Protein AF-J3EDZ6-F1 (afdb_monomer_lite)

Secondary structure (DSSP, 8-state):
--PPPPPPP---TTSHHHHHHHHHHHHHHHHHHHHHHHHHH--THHHHHHHHHHHHHHHHHHHHHHHHHHHHTT-

Radius of gyration: 18.91 Å; chains: 1; bounding box: 66×12×41 Å

pLDDT: mean 84.06, std 15.35, range [48.69, 97.5]

Foldseek 3Di:
DDPPDPDDPPPPPLCPLLVVLVVLLVVLVVVLVVLQVVLVVDDDPVSVVSVVVSVVSVVVSVVSVVVNVVSVVPD

Structure (mmCIF, N/CA/C/O backbone):
data_AF-J3EDZ6-F1
#
_entry.id   AF-J3EDZ6-F1
#
loop_
_atom_site.group_PDB
_atom_site.id
_atom_site.type_symbol
_atom_site.label_atom_id
_atom_site.label_alt_id
_atom_site.label_comp_id
_atom_site.label_asym_id
_atom_site.label_entity_id
_atom_site.label_seq_id
_atom_site.pdbx_PDB_ins_code
_atom_site.Cartn_x
_atom_site.Cartn_y
_atom_site.Cartn_z
_atom_site.occupancy
_atom_site.B_iso_or_equiv
_atom_site.auth_seq_id
_atom_site.auth_comp_id
_atom_site.auth_asym_id
_atom_site.auth_atom_id
_atom_site.pdbx_PDB_model_num
ATOM 1 N N . MET A 1 1 ? 52.669 -1.492 -4.728 1.00 50.53 1 MET A N 1
ATOM 2 C CA . MET A 1 1 ? 51.462 -1.927 -5.465 1.00 50.53 1 MET A CA 1
ATOM 3 C C . MET A 1 1 ? 50.326 -1.004 -5.071 1.00 50.53 1 MET A C 1
ATOM 5 O O . MET A 1 1 ? 49.917 -1.031 -3.920 1.00 50.53 1 MET A O 1
ATOM 9 N N . ILE A 1 2 ? 49.897 -0.123 -5.975 1.00 54.91 2 ILE A N 1
ATOM 10 C CA . ILE A 1 2 ? 48.775 0.792 -5.737 1.00 54.91 2 ILE A CA 1
ATOM 11 C C . ILE A 1 2 ? 47.528 0.025 -6.175 1.00 54.91 2 ILE A C 1
ATOM 13 O O . ILE A 1 2 ? 47.408 -0.328 -7.346 1.00 54.91 2 ILE A O 1
ATOM 17 N N . LYS A 1 3 ? 46.669 -0.344 -5.224 1.00 55.66 3 LYS A N 1
ATOM 18 C CA . LYS A 1 3 ? 45.405 -1.027 -5.517 1.00 55.66 3 LYS A CA 1
ATOM 19 C C . LYS A 1 3 ? 44.524 -0.039 -6.297 1.00 55.66 3 LYS A C 1
ATOM 21 O O . LYS A 1 3 ? 44.326 1.061 -5.782 1.00 55.66 3 LYS A O 1
ATOM 26 N N . PRO A 1 4 ? 44.027 -0.371 -7.502 1.00 60.59 4 PRO A N 1
ATOM 27 C CA . PRO A 1 4 ? 43.093 0.508 -8.185 1.00 60.59 4 PRO A CA 1
ATOM 28 C C . PRO A 1 4 ? 41.844 0.645 -7.311 1.00 60.59 4 PRO A C 1
ATOM 30 O O . PRO A 1 4 ? 41.348 -0.336 -6.749 1.00 60.59 4 PRO A O 1
ATOM 33 N N . THR A 1 5 ? 41.404 1.886 -7.127 1.00 60.38 5 THR A N 1
ATOM 34 C CA . THR A 1 5 ? 40.136 2.248 -6.494 1.00 60.38 5 THR A CA 1
ATOM 35 C C . THR A 1 5 ? 39.028 1.381 -7.106 1.00 60.38 5 THR A C 1
ATOM 37 O O . THR A 1 5 ? 39.020 1.239 -8.331 1.00 60.38 5 THR A O 1
ATOM 40 N N . PRO A 1 6 ? 38.121 0.765 -6.321 1.00 69.00 6 PRO A N 1
ATOM 41 C CA . PRO A 1 6 ? 37.003 0.043 -6.915 1.00 69.00 6 PRO A CA 1
ATOM 42 C C . PRO A 1 6 ? 36.181 1.062 -7.705 1.00 69.00 6 PRO A C 1
ATOM 44 O O . PRO A 1 6 ? 35.874 2.132 -7.172 1.00 69.00 6 PRO A O 1
ATOM 47 N N . ASN A 1 7 ? 35.864 0.763 -8.965 1.00 62.22 7 ASN A N 1
ATOM 48 C CA . ASN A 1 7 ? 34.891 1.566 -9.695 1.00 62.22 7 ASN A CA 1
ATOM 49 C C . ASN A 1 7 ? 33.578 1.608 -8.887 1.00 62.22 7 ASN A C 1
ATOM 51 O O . ASN A 1 7 ? 33.232 0.603 -8.253 1.00 62.22 7 ASN A O 1
ATOM 55 N N . PRO A 1 8 ? 32.859 2.746 -8.878 1.00 66.88 8 PRO A N 1
ATOM 56 C CA . PRO A 1 8 ? 31.496 2.775 -8.363 1.00 66.88 8 PRO A CA 1
ATOM 57 C C . PRO A 1 8 ? 30.660 1.725 -9.112 1.00 66.88 8 PRO A C 1
ATOM 59 O O . PRO A 1 8 ? 30.949 1.468 -10.283 1.00 66.88 8 PRO A O 1
ATOM 62 N N . PRO A 1 9 ? 29.676 1.087 -8.454 1.00 63.25 9 PRO A N 1
ATOM 63 C CA . PRO A 1 9 ? 28.816 0.124 -9.128 1.00 63.25 9 PRO A CA 1
ATOM 64 C C . PRO A 1 9 ? 28.190 0.803 -10.348 1.00 63.25 9 PRO A C 1
ATOM 66 O O . PRO A 1 9 ? 27.726 1.939 -10.243 1.00 63.25 9 PRO A O 1
ATOM 69 N N . ASP A 1 10 ? 28.238 0.126 -11.494 1.00 57.69 10 ASP A N 1
ATOM 70 C CA . ASP A 1 10 ? 27.517 0.513 -12.702 1.00 57.69 10 ASP A CA 1
ATOM 71 C C . ASP A 1 10 ? 26.031 0.593 -12.336 1.00 57.69 10 ASP A C 1
ATOM 73 O O . ASP A 1 10 ? 25.351 -0.421 -12.186 1.00 57.69 10 ASP A O 1
ATOM 77 N N . ILE A 1 11 ? 25.545 1.808 -12.083 1.00 55.53 11 ILE A N 1
ATOM 78 C CA . ILE A 1 11 ? 24.115 2.070 -11.982 1.00 55.53 11 ILE A CA 1
ATOM 79 C C . ILE A 1 11 ? 23.661 2.181 -13.429 1.00 55.53 11 ILE A C 1
ATOM 81 O O . ILE A 1 11 ? 23.717 3.259 -14.024 1.00 55.53 11 ILE A O 1
ATOM 85 N N . ASP A 1 12 ? 23.314 1.037 -14.008 1.00 55.56 12 ASP A N 1
ATOM 86 C CA . ASP A 1 12 ? 22.786 0.968 -15.358 1.00 55.56 12 ASP A CA 1
ATOM 87 C C . ASP A 1 12 ? 21.545 1.887 -15.475 1.00 55.56 12 ASP A C 1
ATOM 89 O O . ASP A 1 12 ? 20.590 1.749 -14.701 1.00 55.56 12 ASP A O 1
ATOM 93 N N . PRO A 1 13 ? 21.547 2.872 -16.393 1.00 53.88 13 PRO A N 1
ATOM 94 C CA . PRO A 1 13 ? 20.463 3.840 -16.532 1.00 53.88 13 PRO A CA 1
ATOM 95 C C . PRO A 1 13 ? 19.221 3.295 -17.264 1.00 53.88 13 PRO A C 1
ATOM 97 O O . PRO A 1 13 ? 18.240 4.034 -17.370 1.00 53.88 13 PRO A O 1
ATOM 100 N N . ALA A 1 14 ? 19.216 2.036 -17.726 1.00 53.25 14 ALA A N 1
ATOM 101 C CA . ALA A 1 14 ? 18.026 1.313 -18.193 1.00 53.25 14 ALA A CA 1
ATOM 102 C C . ALA A 1 14 ? 17.342 0.492 -17.074 1.00 53.25 14 ALA A C 1
ATOM 104 O O . ALA A 1 14 ? 16.120 0.335 -17.104 1.00 53.25 14 ALA A O 1
ATOM 105 N N . SER A 1 15 ? 18.056 0.164 -15.988 1.00 57.06 15 SER A N 1
ATOM 106 C CA . SER A 1 15 ? 17.508 -0.458 -14.764 1.00 57.06 15 SER A CA 1
ATOM 107 C C . SER A 1 15 ? 16.992 0.483 -13.631 1.00 57.06 15 SER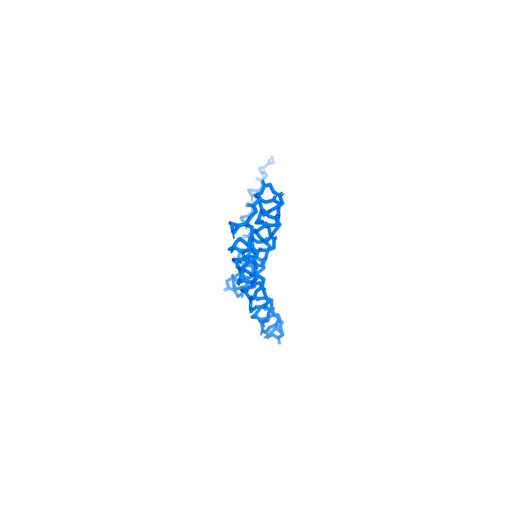 A C 1
ATOM 109 O O . SER A 1 15 ? 16.660 -0.006 -12.544 1.00 57.06 15 SER A O 1
ATOM 111 N N . PRO A 1 16 ? 16.837 1.826 -13.768 1.00 69.94 16 PRO A N 1
ATOM 112 C CA . PRO A 1 16 ? 16.342 2.631 -12.657 1.00 69.94 16 PRO A CA 1
ATOM 113 C C . PRO A 1 16 ? 14.860 2.358 -12.404 1.00 69.94 16 PRO A C 1
ATOM 115 O O . PRO A 1 16 ? 14.438 2.397 -11.257 1.00 69.94 16 PRO A O 1
ATOM 118 N N . TYR A 1 17 ? 14.062 2.050 -13.432 1.00 79.81 17 TYR A N 1
ATOM 119 C CA . TYR A 1 17 ? 12.631 1.798 -13.247 1.00 79.81 17 TYR A CA 1
ATOM 120 C C . TYR A 1 17 ? 12.353 0.457 -12.576 1.00 79.81 17 TYR A C 1
ATOM 122 O O . TYR A 1 17 ? 11.544 0.421 -11.657 1.00 79.81 17 TYR A O 1
ATOM 130 N N . GLU A 1 18 ? 13.040 -0.611 -12.979 1.00 84.31 18 GLU A N 1
ATOM 131 C CA . GLU A 1 18 ? 12.921 -1.927 -12.344 1.00 84.31 18 GLU A CA 1
ATOM 132 C C . GLU A 1 18 ? 13.325 -1.852 -10.867 1.00 84.31 18 GLU A C 1
ATOM 134 O O . GLU A 1 18 ? 12.524 -2.159 -9.987 1.00 84.31 18 GLU A O 1
ATOM 139 N N . SER A 1 19 ? 14.512 -1.305 -10.580 1.00 86.00 19 SER A N 1
ATOM 140 C CA . SER A 1 19 ? 14.995 -1.129 -9.207 1.00 86.00 19 SER A CA 1
ATOM 141 C C . SER A 1 19 ? 14.080 -0.222 -8.369 1.00 86.00 19 SER A C 1
ATOM 143 O O . SER A 1 19 ? 13.818 -0.510 -7.201 1.00 86.00 19 SER A O 1
ATOM 145 N N . LEU A 1 20 ? 13.553 0.873 -8.934 1.00 89.88 20 LEU A N 1
ATOM 146 C CA . LEU A 1 20 ? 12.603 1.752 -8.236 1.00 89.88 20 LEU A CA 1
ATOM 147 C C . LEU A 1 20 ? 11.275 1.047 -7.944 1.00 89.88 20 LEU A C 1
ATOM 149 O O . LEU A 1 20 ? 10.738 1.203 -6.848 1.00 89.88 20 LEU A O 1
ATOM 153 N N . LEU A 1 21 ? 10.740 0.289 -8.904 1.00 92.06 21 LEU A N 1
ATOM 154 C CA . LEU A 1 21 ? 9.483 -0.441 -8.749 1.00 92.06 21 LEU A CA 1
ATOM 155 C C . LEU A 1 21 ? 9.638 -1.613 -7.770 1.00 92.06 21 LEU A C 1
ATOM 157 O O . LEU A 1 21 ? 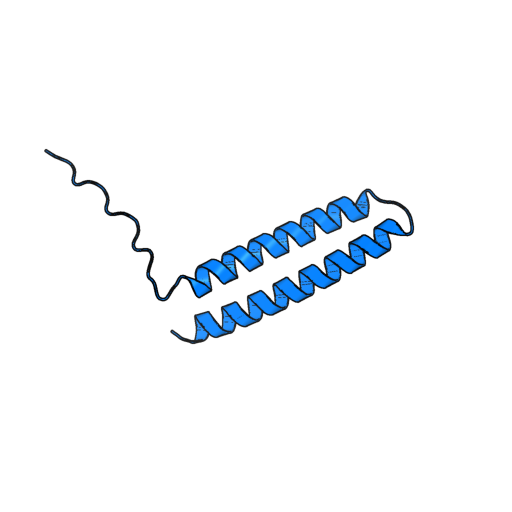8.766 -1.802 -6.925 1.00 92.06 21 LEU A O 1
ATOM 161 N N . ALA A 1 22 ? 10.763 -2.328 -7.799 1.00 90.62 22 ALA A N 1
ATOM 162 C CA . ALA A 1 22 ? 11.089 -3.363 -6.822 1.00 90.62 22 ALA A CA 1
ATOM 163 C C . ALA A 1 22 ? 11.181 -2.786 -5.397 1.00 90.62 22 ALA A C 1
ATOM 165 O O . ALA A 1 22 ? 10.511 -3.275 -4.486 1.00 90.62 22 ALA A O 1
ATOM 166 N N . ASN A 1 23 ? 11.908 -1.678 -5.212 1.00 91.56 23 ASN A N 1
ATOM 167 C CA . ASN A 1 23 ? 12.002 -0.994 -3.917 1.00 91.56 23 ASN A CA 1
ATOM 168 C C . ASN A 1 23 ? 10.641 -0.462 -3.436 1.00 91.56 23 ASN A C 1
ATOM 170 O O . ASN A 1 23 ? 10.343 -0.478 -2.237 1.00 91.56 23 ASN A O 1
ATOM 174 N N . ALA A 1 24 ? 9.800 0.021 -4.357 1.00 93.38 24 ALA A N 1
ATOM 175 C CA . ALA A 1 24 ? 8.447 0.463 -4.039 1.00 93.38 24 ALA A CA 1
ATOM 176 C C . ALA A 1 24 ? 7.565 -0.715 -3.601 1.00 93.38 24 ALA A C 1
ATOM 178 O O . ALA A 1 24 ? 6.836 -0.577 -2.621 1.00 93.38 24 ALA A O 1
ATOM 179 N N . SER A 1 25 ? 7.663 -1.866 -4.271 1.00 94.69 25 SER A N 1
ATOM 180 C CA . SER A 1 25 ? 6.962 -3.095 -3.889 1.00 94.69 25 SER A CA 1
ATOM 181 C C . SER A 1 25 ? 7.355 -3.544 -2.479 1.00 94.69 25 SER A C 1
ATOM 183 O O . SER A 1 25 ? 6.492 -3.675 -1.612 1.00 94.69 25 SER A O 1
ATOM 185 N N . GLU A 1 26 ? 8.657 -3.630 -2.187 1.00 93.62 26 GLU A N 1
ATOM 186 C CA . GLU A 1 26 ? 9.161 -4.003 -0.857 1.00 93.62 26 GLU A CA 1
ATOM 187 C C . GLU A 1 26 ? 8.715 -3.016 0.240 1.00 93.62 26 GLU A C 1
ATOM 189 O O . GLU A 1 26 ? 8.307 -3.416 1.340 1.00 93.62 26 GLU A O 1
ATOM 194 N N . SER A 1 27 ? 8.732 -1.714 -0.066 1.00 95.75 27 SER A N 1
ATOM 195 C CA . SER A 1 27 ? 8.264 -0.670 0.853 1.00 95.75 27 SER A CA 1
ATOM 196 C C . SER A 1 27 ? 6.763 -0.782 1.131 1.00 95.75 27 SER A C 1
ATOM 198 O O . SER A 1 27 ? 6.331 -0.604 2.273 1.00 95.75 27 SER A O 1
ATOM 200 N N . LEU A 1 28 ? 5.958 -1.093 0.111 1.00 96.62 28 LEU A N 1
ATOM 201 C CA . LEU A 1 28 ? 4.513 -1.273 0.248 1.00 96.62 28 LEU A CA 1
ATOM 202 C C . LEU A 1 28 ? 4.179 -2.550 1.025 1.00 96.62 28 LEU A C 1
ATOM 204 O O . LEU A 1 28 ? 3.363 -2.483 1.943 1.00 96.62 28 LEU A O 1
ATOM 208 N N . GLY A 1 29 ? 4.856 -3.669 0.759 1.00 95.44 29 GLY A N 1
ATOM 209 C CA . GLY A 1 29 ? 4.710 -4.900 1.543 1.00 95.44 29 GLY A CA 1
ATOM 210 C C . GLY A 1 29 ? 5.085 -4.705 3.020 1.00 95.44 29 GLY A C 1
ATOM 211 O O . GLY A 1 29 ? 4.371 -5.146 3.933 1.00 95.44 29 GLY A O 1
ATOM 212 N N . SER A 1 30 ? 6.149 -3.939 3.283 1.00 96.88 30 SER A N 1
ATOM 213 C CA . SER A 1 30 ? 6.527 -3.521 4.640 1.00 96.88 30 SER A CA 1
ATOM 214 C C . SER A 1 30 ? 5.440 -2.661 5.294 1.00 96.88 30 SER A C 1
ATOM 216 O O . SER A 1 30 ? 5.039 -2.926 6.432 1.00 96.88 30 SER A O 1
ATOM 218 N N . A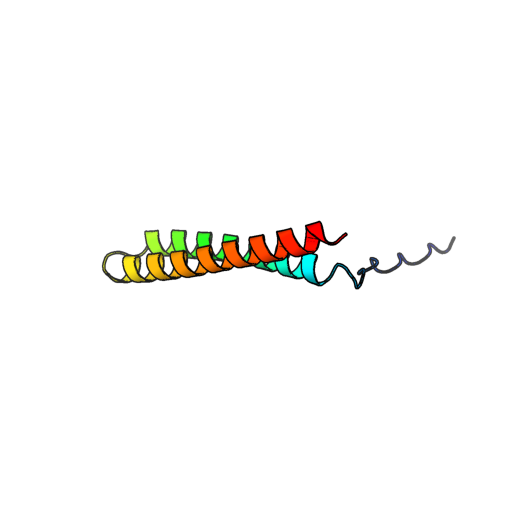LA A 1 31 ? 4.897 -1.676 4.571 1.00 97.19 31 ALA A N 1
ATOM 219 C CA . ALA A 1 31 ? 3.809 -0.829 5.054 1.00 97.19 31 ALA A CA 1
ATOM 220 C C . ALA A 1 31 ? 2.535 -1.637 5.360 1.00 97.19 31 ALA A C 1
ATOM 222 O O . ALA A 1 31 ? 1.935 -1.438 6.416 1.00 97.19 31 ALA A O 1
ATOM 223 N N . THR A 1 32 ? 2.158 -2.592 4.505 1.00 95.94 32 THR A N 1
ATOM 224 C CA . THR A 1 32 ? 1.045 -3.531 4.734 1.00 95.94 32 THR A CA 1
ATOM 225 C C . THR A 1 32 ? 1.229 -4.296 6.047 1.00 95.94 32 THR A C 1
ATOM 227 O O . THR A 1 32 ? 0.290 -4.400 6.843 1.00 95.94 32 THR A O 1
ATOM 230 N N . THR A 1 33 ? 2.445 -4.779 6.325 1.00 95.69 33 THR A N 1
ATOM 231 C CA . THR A 1 33 ? 2.768 -5.499 7.569 1.00 95.69 33 THR A CA 1
ATOM 232 C C . THR A 1 33 ? 2.674 -4.586 8.793 1.00 95.69 33 THR A C 1
ATOM 234 O O . THR A 1 33 ? 2.056 -4.948 9.796 1.00 95.69 33 THR A O 1
ATOM 237 N N . MET A 1 34 ? 3.233 -3.373 8.717 1.00 96.12 34 MET A N 1
ATOM 238 C CA . MET A 1 34 ? 3.161 -2.385 9.801 1.00 96.12 34 MET A CA 1
ATOM 239 C C . MET A 1 34 ? 1.716 -1.971 10.098 1.00 96.12 34 MET A C 1
ATOM 241 O O . MET A 1 34 ? 1.320 -1.920 11.264 1.00 96.12 34 MET A O 1
ATOM 245 N N . LEU A 1 35 ? 0.912 -1.727 9.059 1.00 95.31 35 LEU A N 1
ATOM 246 C CA . LEU A 1 35 ? -0.509 -1.410 9.187 1.00 95.31 35 LEU A CA 1
ATOM 247 C C . LEU A 1 35 ? -1.281 -2.578 9.799 1.00 95.31 35 LEU A C 1
ATOM 249 O O . LEU A 1 35 ? -2.040 -2.370 10.738 1.00 95.31 35 LEU A O 1
ATOM 253 N N . SER A 1 36 ? -1.052 -3.809 9.345 1.00 92.56 36 SER A N 1
ATOM 254 C CA . SER A 1 36 ? -1.716 -4.994 9.902 1.00 92.56 36 SER A CA 1
ATOM 255 C C . SER A 1 36 ? -1.389 -5.187 11.387 1.00 92.56 36 SER A C 1
ATOM 257 O O . SER A 1 36 ? -2.292 -5.403 12.199 1.00 92.56 36 SER A O 1
ATOM 259 N N . ASN A 1 37 ? -0.118 -5.020 11.765 1.00 94.25 37 ASN A N 1
ATOM 260 C CA . ASN A 1 37 ? 0.312 -5.064 13.163 1.00 94.25 37 ASN A CA 1
ATOM 261 C C . ASN A 1 37 ? -0.351 -3.957 13.991 1.00 94.25 37 ASN A C 1
ATOM 263 O O . ASN A 1 37 ? -0.842 -4.215 15.087 1.00 94.25 37 ASN A O 1
ATOM 267 N N . PHE A 1 38 ? -0.426 -2.733 13.464 1.00 93.69 38 PHE A N 1
ATOM 268 C CA . PHE A 1 38 ? -1.074 -1.625 14.162 1.00 93.69 38 PHE A CA 1
ATOM 269 C C . PHE A 1 38 ? -2.596 -1.816 14.266 1.00 93.69 38 PHE A C 1
ATOM 271 O O . PHE A 1 38 ? -3.181 -1.534 15.309 1.00 93.69 38 PHE A O 1
ATOM 278 N N . ALA A 1 39 ? -3.244 -2.382 13.243 1.00 93.06 39 ALA A N 1
ATOM 279 C CA . ALA A 1 39 ? -4.668 -2.712 13.267 1.00 93.06 39 ALA A CA 1
ATOM 280 C C . ALA A 1 39 ? -4.998 -3.713 14.383 1.00 93.06 39 ALA A C 1
ATOM 282 O O . ALA A 1 39 ? -6.050 -3.598 15.017 1.00 93.06 39 ALA A O 1
ATOM 283 N N . ALA A 1 40 ? -4.099 -4.668 14.646 1.00 90.12 40 ALA A N 1
ATOM 284 C CA . ALA A 1 40 ? -4.256 -5.649 15.715 1.00 90.12 40 ALA A CA 1
ATOM 285 C C . ALA A 1 40 ? -4.225 -5.018 17.120 1.00 90.12 40 ALA A C 1
ATOM 287 O O . ALA A 1 40 ? -4.896 -5.520 18.019 1.00 90.12 40 ALA A O 1
ATOM 288 N N . LEU A 1 41 ? -3.508 -3.901 17.299 1.00 93.12 41 LEU A N 1
ATOM 289 C CA . LEU A 1 41 ? -3.433 -3.161 18.568 1.00 93.12 41 LEU A CA 1
ATOM 290 C C . LEU A 1 41 ? -4.659 -2.275 18.826 1.00 93.12 41 LEU A C 1
ATOM 292 O O . LEU A 1 41 ? -4.923 -1.897 19.965 1.00 93.12 41 LEU A O 1
ATOM 296 N N . LEU A 1 42 ? -5.398 -1.912 17.777 1.00 91.12 42 LEU A N 1
ATOM 297 C CA . LEU A 1 42 ? -6.571 -1.052 17.884 1.00 91.12 42 LEU A CA 1
ATOM 298 C C . LEU A 1 42 ? -7.823 -1.886 18.116 1.00 91.12 42 LEU A C 1
ATOM 300 O O . LEU A 1 42 ? -8.051 -2.878 17.429 1.00 91.12 42 LEU A O 1
ATOM 304 N N . GLU A 1 43 ? -8.693 -1.449 19.017 1.00 81.94 43 GLU A N 1
ATOM 305 C CA . GLU A 1 43 ? -10.054 -1.972 19.131 1.00 81.94 43 GLU A CA 1
ATOM 306 C C . GLU A 1 43 ? -11.031 -1.066 18.352 1.00 81.94 43 GLU A C 1
ATOM 308 O O . GLU A 1 43 ? -10.788 0.128 18.147 1.00 81.94 43 GLU A O 1
ATOM 313 N N . ASN A 1 44 ? -12.175 -1.617 17.935 1.00 83.12 44 ASN A N 1
ATOM 314 C CA . ASN A 1 44 ? -13.353 -0.849 17.496 1.00 83.12 44 ASN A CA 1
ATOM 315 C C . ASN A 1 44 ? -13.232 -0.240 1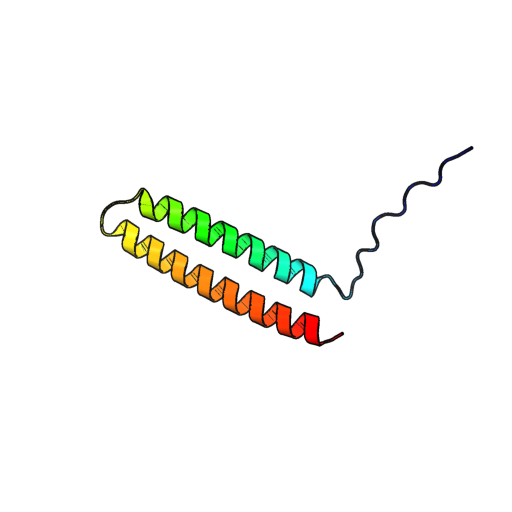6.079 1.00 83.12 44 ASN A C 1
ATOM 317 O O . ASN A 1 44 ? -12.600 -0.801 15.184 1.00 83.12 44 ASN A O 1
ATOM 321 N N . SER A 1 45 ? -13.910 0.889 15.845 1.00 84.94 45 SER A N 1
ATOM 322 C CA . SER A 1 45 ? -14.016 1.586 14.551 1.00 84.94 45 SER A CA 1
ATOM 323 C C . SER A 1 45 ? -12.660 1.841 13.870 1.00 84.94 45 SER A C 1
ATOM 325 O O . SER A 1 45 ? -12.519 1.607 12.670 1.00 84.94 45 SER A O 1
ATOM 327 N N . HIS A 1 46 ? -11.631 2.224 14.635 1.00 89.69 46 HIS A N 1
ATOM 328 C CA . HIS A 1 46 ? -10.308 2.545 14.090 1.00 89.69 46 HIS A CA 1
ATOM 329 C C . HIS A 1 46 ? -9.619 1.345 13.433 1.00 89.69 46 HIS A C 1
ATOM 331 O O . HIS A 1 46 ? -8.937 1.522 12.426 1.00 89.69 46 HIS A O 1
ATOM 337 N N . ARG A 1 47 ? -9.855 0.120 13.931 1.00 93.06 47 ARG A N 1
ATOM 338 C CA . ARG A 1 47 ? -9.360 -1.107 13.289 1.00 93.06 47 ARG A CA 1
ATOM 339 C C . ARG A 1 47 ? -9.907 -1.238 11.870 1.00 93.06 47 ARG A C 1
ATOM 341 O O . ARG A 1 47 ? -9.151 -1.547 10.959 1.00 93.06 47 ARG A O 1
ATOM 348 N N . LYS A 1 48 ? -11.202 -0.969 11.663 1.00 91.62 48 LYS A N 1
ATOM 349 C CA . LYS A 1 48 ? -11.823 -1.045 10.328 1.00 91.62 48 LYS A CA 1
ATOM 350 C C . LYS A 1 48 ? -11.241 -0.007 9.376 1.00 91.62 48 LYS A C 1
ATOM 352 O O . LYS A 1 48 ? -10.951 -0.345 8.234 1.00 91.62 48 LYS A O 1
ATOM 357 N N . THR A 1 49 ? -11.019 1.218 9.851 1.00 94.12 49 THR A N 1
ATOM 358 C CA . THR A 1 49 ? -10.337 2.254 9.063 1.00 94.12 49 THR A CA 1
ATOM 359 C C . THR A 1 49 ? -8.943 1.796 8.648 1.00 94.12 49 THR A C 1
ATOM 361 O O . THR A 1 49 ? -8.585 1.902 7.479 1.00 94.12 49 THR A O 1
ATOM 364 N N . LEU A 1 50 ? -8.172 1.230 9.579 1.00 94.75 50 LEU A N 1
ATOM 365 C CA . LEU A 1 50 ? -6.809 0.795 9.297 1.00 94.75 50 LEU A CA 1
ATOM 366 C C . LEU A 1 50 ? -6.745 -0.413 8.355 1.00 94.75 50 LEU A C 1
ATOM 368 O O . LEU A 1 50 ? -5.886 -0.461 7.477 1.00 94.75 50 LEU A O 1
ATOM 372 N N . LEU A 1 51 ? -7.681 -1.357 8.484 1.00 93.56 51 LEU A N 1
ATOM 373 C CA . LEU A 1 51 ? -7.844 -2.452 7.526 1.00 93.56 51 LEU A CA 1
ATOM 374 C C . LEU A 1 51 ? -8.192 -1.919 6.131 1.00 93.56 51 LEU A C 1
ATOM 376 O O . LEU A 1 51 ? -7.634 -2.396 5.149 1.00 93.56 51 LEU A O 1
ATOM 380 N N . GLY A 1 52 ? -9.035 -0.886 6.040 1.00 95.25 52 GLY A N 1
ATOM 381 C CA . GLY A 1 52 ? -9.313 -0.194 4.781 1.00 95.25 52 GLY A CA 1
ATOM 382 C C . GLY A 1 52 ? -8.060 0.429 4.157 1.00 95.25 52 GLY A C 1
ATOM 383 O O . GLY A 1 52 ? -7.808 0.233 2.972 1.00 95.25 52 GLY A O 1
ATOM 384 N N . ILE A 1 53 ? -7.230 1.113 4.954 1.00 96.06 53 ILE A N 1
ATOM 385 C CA . ILE A 1 53 ? -5.943 1.668 4.492 1.00 96.06 53 ILE A CA 1
ATOM 386 C C . ILE A 1 53 ? -5.007 0.545 4.032 1.00 96.06 53 ILE A C 1
ATOM 388 O O . ILE A 1 53 ? -4.420 0.646 2.959 1.00 96.06 53 ILE A O 1
ATOM 392 N N . THR A 1 54 ? -4.919 -0.547 4.796 1.00 96.25 54 THR A N 1
ATOM 393 C CA . THR A 1 54 ? -4.140 -1.742 4.424 1.00 96.25 54 THR A CA 1
ATOM 394 C C . THR A 1 54 ? -4.587 -2.267 3.059 1.00 96.25 54 THR A C 1
ATOM 396 O O . THR A 1 54 ? -3.757 -2.562 2.206 1.00 96.25 54 THR A O 1
ATOM 399 N N . GLN A 1 55 ? -5.899 -2.306 2.806 1.00 96.62 55 GLN A N 1
ATOM 400 C CA . GLN A 1 55 ? -6.459 -2.715 1.518 1.00 96.62 55 GLN A CA 1
ATOM 401 C C . GLN A 1 55 ? -6.031 -1.802 0.364 1.00 96.62 55 GLN A C 1
ATOM 403 O O . GLN A 1 55 ? -5.690 -2.297 -0.706 1.00 96.62 55 GLN A O 1
ATOM 408 N N . VAL A 1 56 ? -6.008 -0.484 0.575 1.00 97.50 56 VAL A N 1
ATOM 409 C CA . VAL A 1 56 ? -5.535 0.481 -0.432 1.00 97.50 56 VAL A CA 1
ATOM 410 C C . VAL A 1 56 ? -4.044 0.292 -0.725 1.00 97.50 56 VAL A C 1
ATOM 412 O O . VAL A 1 56 ? -3.647 0.321 -1.888 1.00 97.50 56 VAL A O 1
ATOM 415 N N . VAL A 1 57 ? -3.226 0.048 0.302 1.00 97.19 57 VAL A N 1
ATOM 416 C CA . VAL A 1 57 ? -1.784 -0.204 0.137 1.00 97.19 57 VAL A CA 1
ATOM 417 C C . VAL A 1 57 ? -1.533 -1.495 -0.645 1.00 97.19 57 VAL A C 1
ATOM 419 O O . VAL A 1 57 ? -0.763 -1.465 -1.600 1.00 97.19 57 VAL A O 1
ATOM 422 N N . MET A 1 58 ? -2.244 -2.586 -0.334 1.00 95.56 58 MET A N 1
ATOM 423 C CA . MET A 1 58 ? -2.146 -3.848 -1.086 1.00 95.56 58 MET A CA 1
ATOM 424 C C . MET A 1 58 ? -2.536 -3.690 -2.566 1.00 95.56 58 MET A C 1
ATOM 426 O O . MET A 1 58 ? -1.938 -4.314 -3.439 1.00 95.56 58 MET A O 1
ATOM 430 N N . LEU A 1 59 ? -3.518 -2.834 -2.882 1.00 97.38 59 LEU A N 1
ATOM 431 C CA . LEU A 1 59 ? -3.857 -2.514 -4.276 1.00 97.38 59 LEU A CA 1
ATOM 432 C C . LEU A 1 59 ? -2.734 -1.732 -4.976 1.00 97.38 59 LEU A C 1
ATOM 434 O O . LEU A 1 59 ? -2.469 -1.969 -6.154 1.00 97.38 59 LEU A O 1
ATOM 438 N N . GLY A 1 60 ? -2.066 -0.827 -4.258 1.00 96.31 60 GLY A N 1
ATOM 439 C CA . GLY A 1 60 ? -0.876 -0.133 -4.750 1.00 96.31 60 GLY A CA 1
ATOM 440 C C . GLY A 1 60 ? 0.283 -1.092 -5.023 1.00 96.31 60 GLY A C 1
ATOM 441 O O . GLY A 1 60 ? 0.887 -1.023 -6.088 1.00 96.31 60 GLY A O 1
ATOM 442 N N . GLU A 1 61 ? 0.544 -2.024 -4.106 1.00 95.88 61 GLU A N 1
ATOM 443 C CA . GLU A 1 61 ? 1.572 -3.064 -4.251 1.00 95.88 61 GLU A CA 1
ATOM 444 C C . GLU A 1 61 ? 1.307 -3.935 -5.483 1.00 95.88 61 GLU A C 1
ATOM 446 O O . GLU A 1 61 ? 2.199 -4.143 -6.303 1.00 95.88 61 GLU A O 1
ATOM 451 N N . LEU A 1 62 ? 0.054 -4.360 -5.688 1.00 96.00 62 LEU A N 1
ATOM 452 C CA . LEU A 1 62 ? -0.346 -5.102 -6.884 1.00 96.00 62 LEU A CA 1
ATOM 453 C C . LEU A 1 62 ? -0.102 -4.301 -8.172 1.00 96.00 62 LEU A C 1
ATOM 455 O O . LEU A 1 62 ? 0.403 -4.854 -9.148 1.00 96.00 62 LEU A O 1
ATOM 459 N N . ALA A 1 63 ? -0.448 -3.011 -8.191 1.00 96.25 63 ALA A N 1
ATOM 460 C CA . ALA A 1 63 ? -0.227 -2.153 -9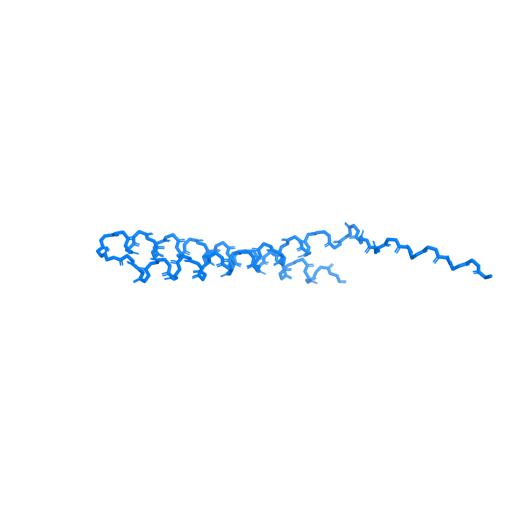.354 1.00 96.25 63 ALA A CA 1
ATOM 461 C C . ALA A 1 63 ? 1.269 -1.951 -9.652 1.00 96.25 63 ALA A C 1
ATOM 463 O O . ALA A 1 63 ? 1.664 -1.952 -10.818 1.00 96.25 63 ALA A O 1
ATOM 464 N N . VAL A 1 64 ? 2.101 -1.822 -8.613 1.00 95.50 64 VAL A N 1
ATOM 465 C CA . VAL A 1 64 ? 3.562 -1.738 -8.741 1.00 95.50 64 VAL A CA 1
ATOM 466 C C . VAL A 1 64 ? 4.138 -3.051 -9.265 1.00 95.50 64 VAL A C 1
ATOM 468 O O . VAL A 1 64 ? 4.904 -3.018 -10.222 1.00 95.50 64 VAL A O 1
ATOM 471 N N . ASN A 1 65 ? 3.711 -4.197 -8.731 1.00 93.56 65 ASN A N 1
ATOM 472 C CA . ASN A 1 65 ? 4.140 -5.513 -9.215 1.00 93.56 65 ASN A CA 1
ATOM 473 C C . ASN A 1 65 ? 3.763 -5.731 -10.689 1.00 93.56 65 ASN A C 1
ATOM 475 O O . ASN A 1 65 ? 4.565 -6.240 -11.461 1.00 93.56 65 ASN A O 1
ATOM 479 N N . GLN A 1 66 ? 2.578 -5.281 -11.116 1.00 94.00 66 GLN A N 1
ATOM 480 C CA . GLN A 1 66 ? 2.187 -5.314 -12.531 1.00 94.00 66 GLN A CA 1
ATOM 481 C C . GLN A 1 66 ? 3.007 -4.363 -13.410 1.00 94.00 66 GLN A C 1
ATOM 483 O O . GLN A 1 66 ? 3.208 -4.634 -14.593 1.00 94.00 66 GLN A O 1
ATOM 488 N N . ALA A 1 67 ? 3.419 -3.212 -12.879 1.00 92.69 67 ALA A N 1
ATOM 489 C CA . ALA A 1 67 ? 4.302 -2.304 -13.597 1.00 92.69 67 ALA A CA 1
ATOM 490 C C . ALA A 1 67 ? 5.709 -2.902 -13.733 1.00 92.69 67 ALA A C 1
ATOM 492 O O . ALA A 1 67 ? 6.287 -2.794 -14.809 1.00 92.69 67 ALA A O 1
ATOM 493 N N . LEU A 1 68 ? 6.213 -3.555 -12.681 1.00 90.50 68 LEU A N 1
ATOM 494 C CA . LEU A 1 68 ? 7.512 -4.225 -12.658 1.00 90.50 68 LEU A CA 1
ATOM 495 C C . LEU A 1 68 ? 7.563 -5.373 -13.672 1.00 90.50 68 LEU A C 1
ATOM 497 O O . LEU A 1 68 ? 8.440 -5.370 -14.525 1.00 90.50 68 LEU A O 1
ATOM 501 N N . ASP A 1 69 ? 6.551 -6.247 -13.677 1.00 89.81 69 ASP A N 1
ATOM 502 C CA . ASP A 1 69 ? 6.407 -7.343 -14.650 1.00 89.81 69 ASP A CA 1
ATOM 503 C C . ASP A 1 69 ? 6.480 -6.835 -16.103 1.00 89.81 69 ASP A C 1
ATOM 505 O O . ASP A 1 69 ? 7.201 -7.370 -16.938 1.00 89.81 69 ASP A O 1
ATOM 509 N N . LYS A 1 70 ? 5.820 -5.712 -16.408 1.00 89.06 70 LYS A N 1
ATOM 510 C CA . LYS A 1 70 ? 5.871 -5.096 -17.747 1.00 89.06 70 LYS A CA 1
ATOM 511 C C . LYS A 1 70 ? 7.218 -4.464 -18.102 1.00 89.06 70 LYS A C 1
ATOM 513 O O . LYS A 1 70 ? 7.459 -4.235 -19.289 1.00 89.06 70 LYS A O 1
ATOM 518 N N . VAL A 1 71 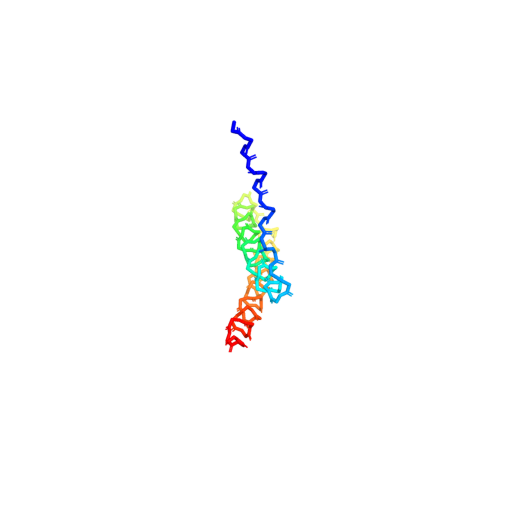? 8.023 -4.091 -17.109 1.00 85.31 71 VAL A N 1
ATOM 519 C CA . VAL A 1 71 ? 9.374 -3.551 -17.307 1.00 85.31 71 VAL A CA 1
ATOM 520 C C . VAL A 1 71 ? 10.366 -4.699 -17.496 1.00 85.31 71 VAL A C 1
ATOM 522 O O . VAL A 1 71 ? 11.113 -4.649 -18.463 1.00 85.31 71 VAL A O 1
ATOM 525 N N . GLU A 1 72 ? 10.299 -5.758 -16.680 1.00 78.38 72 GLU A N 1
ATOM 526 C CA . GLU A 1 72 ? 11.121 -6.972 -16.840 1.00 78.38 72 GLU A CA 1
ATOM 527 C C . GLU A 1 72 ? 10.882 -7.668 -18.188 1.00 78.38 72 GLU A C 1
ATOM 529 O O . GLU A 1 72 ? 11.819 -8.120 -18.836 1.00 78.38 72 GLU A O 1
ATOM 534 N N . LEU A 1 73 ? 9.633 -7.716 -18.665 1.00 70.50 73 LEU A N 1
ATOM 535 C CA . LEU A 1 73 ? 9.287 -8.315 -19.963 1.00 70.50 73 LEU A CA 1
ATOM 536 C C . LEU A 1 73 ? 9.793 -7.521 -21.183 1.00 70.50 73 LEU A C 1
ATOM 538 O O . LEU A 1 73 ? 9.552 -7.941 -22.318 1.00 70.50 73 LEU A O 1
ATOM 542 N N . LYS A 1 74 ? 10.395 -6.343 -20.981 1.00 58.66 74 LYS A N 1
ATOM 543 C CA . LYS A 1 74 ? 10.805 -5.435 -22.060 1.00 58.66 74 LYS A CA 1
ATOM 544 C C . LYS A 1 74 ? 12.283 -5.533 -22.452 1.00 58.66 74 LYS A C 1
ATOM 546 O O . LYS A 1 74 ? 12.673 -4.823 -23.380 1.00 58.66 74 LYS A O 1
ATOM 551 N N . GLU A 1 75 ? 13.037 -6.411 -21.799 1.00 48.69 75 GLU A N 1
ATOM 552 C CA . GLU A 1 75 ? 14.432 -6.765 -22.105 1.00 48.69 75 GLU A CA 1
ATOM 553 C C . GLU A 1 75 ? 14.520 -7.996 -23.028 1.00 48.69 75 GLU A C 1
ATOM 555 O O . GLU A 1 75 ? 15.451 -8.044 -23.867 1.00 48.69 75 GLU A O 1
#

Sequence (75 aa):
MIKPTPNPPDIDPASPYESLLANASESLGSATTMLSNFAALLENSHRKTLLGITQVVMLGELAVNQALDKVELKE